Protein AF-A0A376A9A5-F1 (afdb_monomer_lite)

InterPro domains:
  IPR035093 Toxin-antitoxin system, RelE/ParE toxin domain superfamily [G3DSA:3.30.2310.20] (1-64)

Radius of gyration: 11.5 Å; chains: 1; bounding box: 30×19×27 Å

Foldseek 3Di:
DVFVVVVVVVCVVCVPDADDPVVLPPQWGWDDIPVFWIWIWHADVVVRDIGTQDIGGPPDPVSNVSSPTD

Organism: NCBI:txid1336235

Structure (mmCIF, N/CA/C/O backbone):
data_AF-A0A376A9A5-F1
#
_entry.id   AF-A0A376A9A5-F1
#
loop_
_atom_site.group_PDB
_atom_site.id
_atom_site.type_symbol
_atom_site.label_atom_id
_atom_site.label_alt_id
_atom_site.label_comp_id
_atom_site.label_asym_id
_atom_site.label_entity_id
_atom_site.label_seq_id
_atom_site.pdbx_PDB_ins_code
_atom_site.Cartn_x
_atom_site.Cartn_y
_atom_site.Cartn_z
_atom_site.occupancy
_atom_site.B_iso_or_equiv
_atom_site.auth_seq_id
_atom_site.auth_comp_id
_atom_site.auth_asym_id
_atom_site.auth_atom_id
_atom_site.pdbx_PDB_model_num
ATOM 1 N N . MET A 1 1 ? 16.524 -2.615 5.468 1.00 56.16 1 MET A N 1
ATOM 2 C CA . MET A 1 1 ? 15.508 -3.382 6.231 1.00 56.16 1 MET A CA 1
ATOM 3 C C . MET A 1 1 ? 14.816 -2.543 7.305 1.00 56.16 1 MET A C 1
ATOM 5 O O . MET A 1 1 ? 13.604 -2.649 7.413 1.00 56.16 1 MET A O 1
ATOM 9 N N . ALA A 1 2 ? 15.528 -1.695 8.061 1.00 71.19 2 ALA A N 1
ATOM 10 C CA . ALA A 1 2 ? 14.919 -0.843 9.096 1.00 71.19 2 ALA A CA 1
ATOM 11 C C . ALA A 1 2 ? 13.872 0.159 8.558 1.00 71.19 2 ALA A C 1
ATOM 13 O O . ALA A 1 2 ? 12.834 0.355 9.176 1.00 71.19 2 ALA A O 1
ATOM 14 N N . GLU A 1 3 ? 14.102 0.727 7.374 1.00 81.62 3 GLU A N 1
ATOM 15 C CA . GLU A 1 3 ? 13.254 1.794 6.820 1.00 81.62 3 GLU A CA 1
ATOM 16 C C . GLU A 1 3 ? 11.831 1.337 6.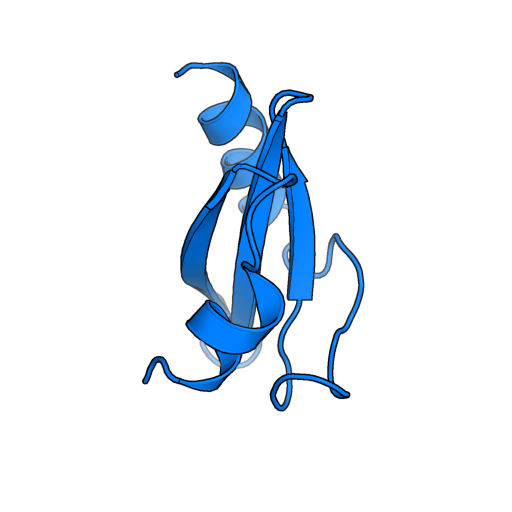452 1.00 81.62 3 GLU A C 1
ATOM 18 O O . GLU A 1 3 ? 10.872 2.048 6.725 1.00 81.62 3 GLU A O 1
ATOM 23 N N . PHE A 1 4 ? 11.655 0.125 5.908 1.00 87.38 4 PHE A N 1
ATOM 24 C CA . PHE A 1 4 ? 10.308 -0.408 5.646 1.00 87.38 4 PHE A CA 1
ATOM 25 C C . PHE A 1 4 ? 9.542 -0.674 6.942 1.00 87.38 4 PHE A C 1
ATOM 27 O O . PHE A 1 4 ? 8.341 -0.432 7.005 1.00 87.38 4 PHE A O 1
ATOM 34 N N . ARG A 1 5 ? 10.238 -1.133 7.990 1.00 89.62 5 ARG A N 1
ATOM 35 C CA . ARG A 1 5 ? 9.628 -1.363 9.304 1.00 89.62 5 ARG A CA 1
ATOM 36 C C . ARG A 1 5 ? 9.100 -0.061 9.904 1.00 89.62 5 ARG A C 1
ATOM 38 O O . ARG A 1 5 ? 8.018 -0.081 10.470 1.00 89.62 5 ARG A O 1
ATOM 45 N N . GLN A 1 6 ? 9.823 1.047 9.728 1.00 91.38 6 GLN A N 1
ATOM 46 C CA . GLN A 1 6 ? 9.383 2.368 10.183 1.00 91.38 6 GLN A CA 1
ATOM 47 C C . GLN A 1 6 ? 8.106 2.835 9.473 1.00 91.38 6 GLN A C 1
ATOM 49 O O . GLN A 1 6 ? 7.241 3.430 10.104 1.00 91.38 6 GLN A O 1
ATOM 54 N N . THR A 1 7 ? 7.966 2.580 8.169 1.00 92.94 7 THR A N 1
ATOM 55 C CA . THR A 1 7 ? 6.714 2.898 7.465 1.00 92.94 7 THR A CA 1
ATOM 56 C C . THR A 1 7 ? 5.577 1.993 7.932 1.00 92.94 7 THR A C 1
ATOM 58 O O . THR A 1 7 ? 4.484 2.481 8.184 1.00 92.94 7 THR A O 1
ATOM 61 N N . ILE A 1 8 ? 5.833 0.691 8.099 1.00 93.25 8 ILE A N 1
ATOM 62 C CA . ILE A 1 8 ? 4.810 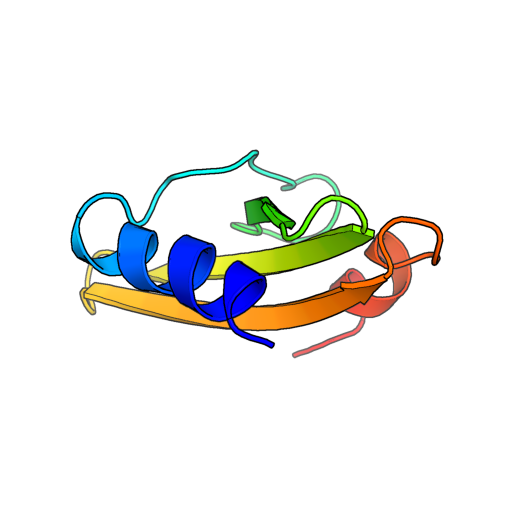-0.270 8.535 1.00 93.25 8 ILE A CA 1
ATOM 63 C C . ILE A 1 8 ? 4.318 0.043 9.954 1.00 93.25 8 ILE A C 1
ATOM 65 O O . ILE A 1 8 ? 3.123 -0.057 10.199 1.00 93.25 8 ILE A O 1
ATOM 69 N N . SER A 1 9 ? 5.189 0.476 10.872 1.00 94.62 9 SER A N 1
ATOM 70 C CA . SER A 1 9 ? 4.760 0.837 12.232 1.00 94.62 9 SER A CA 1
ATOM 71 C C . SER A 1 9 ? 3.806 2.033 12.259 1.00 94.62 9 SER A C 1
ATOM 73 O O . SER A 1 9 ? 2.974 2.122 13.149 1.00 94.62 9 SER A O 1
ATOM 75 N N . GLN A 1 10 ? 3.862 2.937 11.272 1.00 94.69 10 GLN A N 1
ATOM 76 C CA . GLN A 1 10 ? 2.915 4.060 11.197 1.00 94.69 10 GLN A CA 1
ATOM 77 C C . GLN A 1 10 ? 1.476 3.608 10.931 1.00 94.69 10 GLN A C 1
ATOM 79 O O . GLN A 1 10 ? 0.553 4.375 11.185 1.00 94.69 10 GLN A O 1
ATOM 84 N N . PHE A 1 11 ? 1.264 2.386 10.432 1.00 95.62 11 PHE A N 1
ATOM 85 C CA . PHE A 1 11 ? -0.080 1.856 10.203 1.00 95.62 11 PHE A CA 1
ATOM 86 C C . PHE A 1 11 ? -0.850 1.596 11.502 1.00 95.62 11 PHE A C 1
ATOM 88 O O . PHE A 1 11 ? -2.073 1.508 11.446 1.00 95.62 11 PHE A O 1
ATOM 95 N N . GLU A 1 12 ? -0.163 1.490 12.646 1.00 94.50 12 GLU A N 1
ATOM 96 C CA . GLU A 1 12 ? -0.802 1.343 13.960 1.00 94.50 12 GLU A CA 1
ATOM 97 C C . GLU A 1 12 ? -1.627 2.587 14.315 1.00 94.50 12 GLU A C 1
ATOM 99 O O . GLU A 1 12 ? -2.781 2.469 14.724 1.00 94.50 12 GLU A O 1
ATOM 104 N N . ASP A 1 13 ? -1.060 3.772 14.083 1.00 96.12 13 ASP A N 1
ATOM 105 C CA . ASP A 1 13 ? -1.698 5.052 14.404 1.00 96.12 13 ASP A CA 1
ATOM 106 C C . ASP A 1 13 ? -2.469 5.638 13.212 1.00 96.12 13 ASP A C 1
ATOM 108 O O . ASP A 1 13 ? -3.489 6.311 13.374 1.00 96.12 13 ASP A O 1
ATOM 112 N N . PHE A 1 14 ? -1.981 5.394 11.992 1.00 96.50 14 PHE A N 1
ATOM 113 C CA . PHE A 1 14 ? -2.479 6.023 10.772 1.00 96.50 14 PHE A CA 1
ATOM 114 C C . PHE A 1 14 ? -2.690 4.987 9.653 1.00 96.50 14 PHE A C 1
ATOM 116 O O . PHE A 1 14 ? -1.969 4.980 8.651 1.00 96.50 14 PHE A O 1
ATOM 123 N N . PRO A 1 15 ? -3.705 4.112 9.758 1.00 96.38 15 PRO A N 1
ATOM 124 C CA . PRO A 1 15 ? -3.921 3.040 8.784 1.00 96.38 15 PRO A CA 1
ATOM 125 C C . PRO A 1 15 ? -4.273 3.559 7.382 1.00 96.38 15 PRO A C 1
ATOM 127 O O . PRO A 1 15 ? -4.000 2.895 6.389 1.00 96.38 15 PRO A O 1
ATOM 130 N N . HIS A 1 16 ? -4.834 4.765 7.259 1.00 97.00 16 HIS A N 1
ATOM 131 C CA . HIS A 1 16 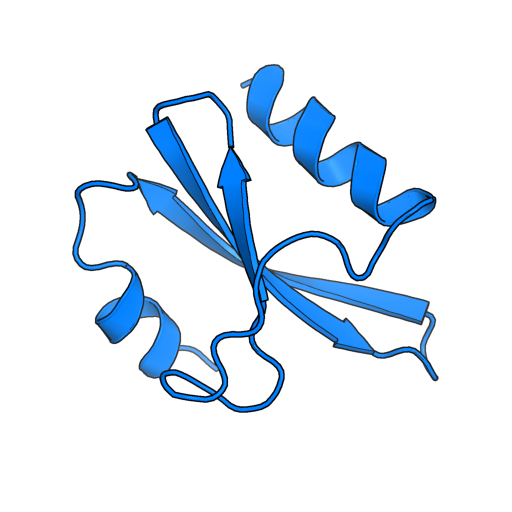? -5.227 5.351 5.972 1.00 97.00 16 HIS A CA 1
ATOM 132 C C . HIS A 1 16 ? -4.163 6.240 5.317 1.00 97.00 16 HIS A C 1
ATOM 134 O O . HIS A 1 16 ? -4.497 7.015 4.416 1.00 97.00 16 HIS A O 1
ATOM 140 N N . ILE A 1 17 ? -2.898 6.157 5.737 1.00 95.94 17 ILE A N 1
ATOM 141 C CA . ILE A 1 17 ? -1.817 6.883 5.054 1.00 95.94 17 ILE A CA 1
ATOM 142 C C . ILE A 1 17 ? -1.632 6.393 3.615 1.00 95.94 17 ILE A C 1
ATOM 144 O O . ILE A 1 17 ? -2.101 5.328 3.220 1.00 95.94 17 ILE A O 1
ATOM 148 N N . GLY A 1 18 ? -0.942 7.192 2.805 1.00 94.81 18 GLY A N 1
ATOM 149 C CA . GLY A 1 18 ? -0.730 6.886 1.394 1.00 94.81 18 GLY A CA 1
ATOM 150 C C . GLY A 1 18 ? -1.919 7.232 0.499 1.00 94.81 18 GLY A C 1
ATOM 151 O O . GLY A 1 18 ? -2.969 7.712 0.931 1.00 94.81 18 GLY A O 1
ATOM 152 N N . THR A 1 19 ? -1.721 7.018 -0.795 1.00 97.06 19 THR A N 1
ATOM 153 C CA . THR A 1 19 ? -2.654 7.436 -1.842 1.00 97.06 19 THR A CA 1
ATOM 154 C C . THR A 1 19 ? -3.565 6.283 -2.232 1.00 97.06 19 THR A C 1
ATOM 156 O O . THR A 1 19 ? -3.086 5.173 -2.468 1.00 97.06 19 THR A O 1
ATOM 159 N N . LEU A 1 20 ? -4.868 6.551 -2.343 1.00 97.31 20 LEU A N 1
ATOM 160 C CA . LEU A 1 20 ? -5.825 5.605 -2.913 1.00 97.31 20 LEU A CA 1
ATOM 161 C C . LEU A 1 20 ? -5.560 5.414 -4.409 1.00 97.31 20 LEU A C 1
ATOM 163 O O . LEU A 1 20 ? -5.411 6.381 -5.152 1.00 97.31 20 LEU A O 1
ATOM 167 N N . ARG A 1 21 ? -5.528 4.156 -4.840 1.00 96.44 21 ARG A N 1
ATOM 168 C CA . ARG A 1 21 ? -5.297 3.720 -6.220 1.00 96.44 21 ARG A CA 1
ATOM 169 C C . ARG A 1 21 ? -6.423 2.808 -6.699 1.00 96.44 21 ARG A C 1
ATOM 171 O O . ARG A 1 21 ? -6.194 1.692 -7.163 1.00 96.44 21 ARG A O 1
ATOM 178 N N . HIS A 1 22 ? -7.654 3.306 -6.570 1.00 93.94 22 HIS A N 1
ATOM 179 C CA . HIS A 1 22 ? -8.863 2.637 -7.066 1.00 93.94 22 HIS A CA 1
ATOM 180 C C . HIS A 1 22 ? -8.819 2.362 -8.572 1.00 93.94 22 HIS A C 1
ATOM 182 O O . HIS A 1 22 ? -9.482 1.442 -9.037 1.00 93.94 22 HIS A O 1
ATOM 188 N N . ASP A 1 23 ? -8.025 3.140 -9.311 1.00 94.94 23 ASP A N 1
ATOM 189 C CA . ASP A 1 23 ? -7.729 2.938 -10.727 1.00 94.94 23 ASP A CA 1
ATOM 190 C C . ASP A 1 23 ? -6.989 1.618 -11.009 1.00 94.94 23 ASP A C 1
ATOM 192 O O . ASP A 1 23 ? -7.093 1.096 -12.113 1.00 94.94 23 ASP A O 1
ATOM 196 N N . ILE A 1 24 ? -6.272 1.069 -10.021 1.00 94.75 24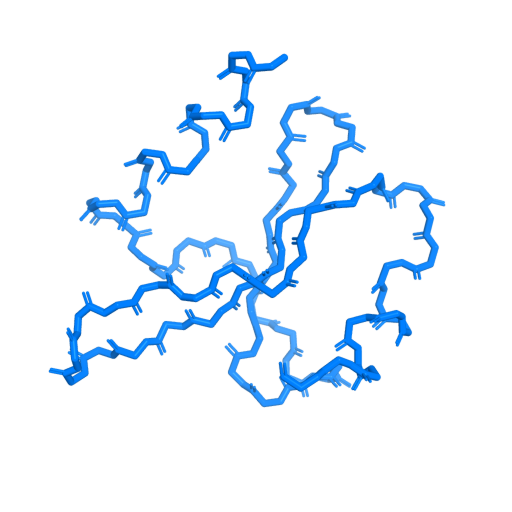 ILE A N 1
ATOM 197 C CA . ILE A 1 24 ? -5.572 -0.222 -10.117 1.00 94.75 24 ILE A CA 1
ATOM 198 C C . ILE A 1 24 ? -6.428 -1.345 -9.527 1.00 94.75 24 ILE A C 1
ATOM 200 O O . ILE A 1 24 ? -6.610 -2.388 -10.15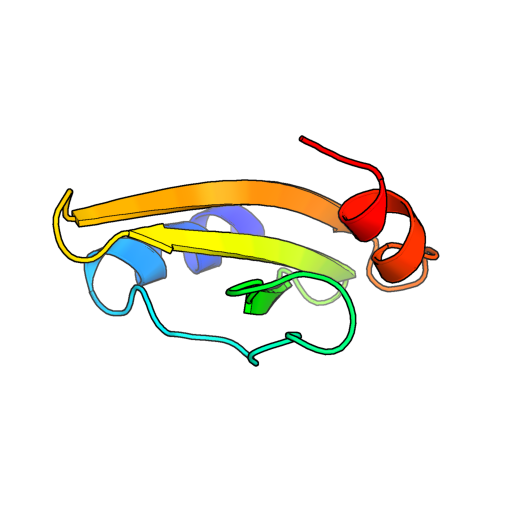0 1.00 94.75 24 ILE A O 1
ATOM 204 N N . ARG A 1 25 ? -6.912 -1.163 -8.294 1.00 93.12 25 ARG A N 1
ATOM 205 C CA . ARG A 1 25 ? -7.719 -2.154 -7.570 1.00 93.12 25 ARG A CA 1
ATOM 206 C C . ARG A 1 25 ? -8.604 -1.445 -6.542 1.00 93.12 25 ARG A C 1
ATOM 208 O O . ARG A 1 25 ? -8.136 -0.504 -5.893 1.00 93.12 25 ARG A O 1
ATOM 215 N N . PRO A 1 26 ? -9.854 -1.891 -6.326 1.00 93.38 26 PRO A N 1
ATOM 216 C CA . PRO A 1 26 ? -10.706 -1.341 -5.279 1.00 93.38 26 PRO A CA 1
ATOM 217 C C . PRO A 1 26 ? -10.010 -1.317 -3.913 1.00 93.38 26 PRO A C 1
ATOM 219 O O . PRO A 1 26 ? -9.385 -2.292 -3.504 1.00 93.38 26 PRO A O 1
ATOM 222 N N . ASN A 1 27 ? -10.132 -0.190 -3.212 1.00 94.31 27 ASN A N 1
ATOM 223 C CA . ASN A 1 27 ? -9.595 0.066 -1.871 1.00 94.31 27 ASN A CA 1
ATOM 224 C C . ASN A 1 27 ? -8.068 -0.035 -1.731 1.00 94.31 27 ASN A C 1
ATOM 226 O O . ASN A 1 27 ? -7.555 0.046 -0.614 1.00 94.31 27 ASN A O 1
ATOM 230 N N . LEU A 1 28 ? -7.333 -0.165 -2.840 1.00 96.81 28 LEU A N 1
ATOM 231 C CA . LEU A 1 28 ? -5.879 -0.203 -2.815 1.00 96.81 28 LEU A CA 1
ATOM 232 C C . LEU A 1 28 ? -5.315 1.144 -2.369 1.00 96.81 28 LEU A C 1
ATOM 234 O O . LEU A 1 28 ? -5.695 2.197 -2.879 1.00 96.81 28 LEU A O 1
ATOM 238 N N . ARG A 1 29 ? -4.345 1.094 -1.463 1.00 97.44 29 ARG A N 1
ATOM 239 C CA . ARG A 1 29 ? -3.495 2.210 -1.061 1.00 97.44 29 ARG A CA 1
ATOM 240 C C . ARG A 1 29 ? -2.049 1.898 -1.398 1.00 97.44 29 ARG A C 1
ATOM 242 O O . ARG A 1 29 ? -1.608 0.754 -1.294 1.00 97.44 29 ARG A O 1
ATOM 249 N N . ALA A 1 30 ? -1.313 2.928 -1.793 1.00 97.06 30 ALA A N 1
ATOM 250 C CA . ALA A 1 30 ? 0.115 2.844 -2.051 1.00 97.06 30 ALA A CA 1
ATOM 251 C C . ALA A 1 30 ? 0.856 3.969 -1.323 1.00 97.06 30 ALA A C 1
ATOM 253 O O . ALA A 1 30 ? 0.442 5.131 -1.370 1.00 97.06 30 ALA A O 1
ATOM 254 N N . ILE A 1 31 ? 1.970 3.630 -0.675 1.00 96.25 31 ILE A N 1
ATOM 255 C CA . ILE A 1 31 ? 2.873 4.600 -0.049 1.00 96.25 31 ILE A CA 1
ATOM 256 C C . ILE A 1 31 ? 4.328 4.310 -0.453 1.00 96.25 31 ILE A C 1
ATOM 258 O O . ILE A 1 31 ? 4.765 3.155 -0.380 1.00 96.25 31 ILE A O 1
ATOM 262 N N . PRO A 1 32 ? 5.098 5.323 -0.893 1.00 94.75 32 PRO A N 1
ATOM 263 C CA . PRO A 1 32 ? 6.539 5.187 -1.052 1.00 94.75 32 PRO A CA 1
ATOM 264 C C . PRO A 1 32 ? 7.209 4.909 0.297 1.00 94.75 32 PRO A C 1
ATOM 266 O O . PRO A 1 32 ? 6.879 5.531 1.303 1.00 94.75 32 PRO A O 1
ATOM 269 N N . ALA A 1 33 ? 8.181 4.004 0.318 1.00 93.69 33 ALA A N 1
ATOM 270 C CA . ALA A 1 33 ? 8.911 3.631 1.523 1.00 93.69 33 ALA A CA 1
ATOM 271 C C . ALA A 1 33 ? 10.407 3.460 1.235 1.00 93.69 33 ALA A C 1
ATOM 273 O O . ALA A 1 33 ? 10.808 3.067 0.134 1.00 93.69 33 ALA A O 1
ATOM 274 N N . ALA A 1 34 ? 11.239 3.748 2.239 1.00 88.12 34 ALA A N 1
ATOM 275 C CA . ALA A 1 34 ? 12.694 3.556 2.190 1.00 88.12 34 ALA A CA 1
ATOM 276 C C . ALA A 1 34 ? 13.397 4.211 0.976 1.00 88.12 34 ALA A C 1
ATOM 278 O O . ALA A 1 34 ? 14.357 3.668 0.428 1.00 88.12 34 ALA A O 1
ATOM 279 N N . GLY A 1 35 ? 12.834 5.310 0.453 1.00 85.88 35 GLY A N 1
ATOM 280 C CA . GLY A 1 35 ? 13.332 6.037 -0.726 1.00 85.88 35 GLY A CA 1
ATOM 281 C C . GLY A 1 35 ? 13.425 5.234 -2.034 1.00 85.88 35 GLY A C 1
ATOM 282 O O . GLY A 1 35 ? 13.920 5.755 -3.030 1.00 85.88 35 GLY A O 1
ATOM 283 N N . LYS A 1 36 ? 13.005 3.962 -2.045 1.00 89.06 36 LYS A N 1
ATOM 284 C CA . LYS A 1 36 ? 13.244 3.020 -3.154 1.00 89.06 36 LYS A CA 1
ATOM 285 C C . LYS A 1 36 ? 12.095 2.050 -3.397 1.00 89.06 36 LYS A C 1
ATOM 287 O O . LYS A 1 36 ? 12.040 1.454 -4.469 1.00 89.06 36 LYS A O 1
ATOM 292 N N . GLY A 1 37 ? 11.214 1.840 -2.424 1.00 93.69 37 GLY A N 1
ATOM 293 C CA . GLY A 1 37 ? 10.115 0.889 -2.523 1.00 93.69 37 GLY A CA 1
ATOM 294 C C . GLY A 1 37 ? 8.745 1.548 -2.498 1.00 93.69 37 GLY A C 1
ATOM 295 O O . GLY A 1 37 ? 8.601 2.722 -2.169 1.00 93.69 37 GLY A O 1
ATOM 296 N N . VAL A 1 38 ? 7.736 0.753 -2.821 1.00 95.44 38 VAL A N 1
ATOM 297 C CA . VAL A 1 38 ? 6.318 1.049 -2.637 1.00 95.44 38 VAL A CA 1
ATOM 298 C C . VAL A 1 38 ? 5.708 -0.090 -1.830 1.00 95.44 38 VAL A C 1
ATOM 300 O O . VAL A 1 38 ? 5.954 -1.264 -2.118 1.00 95.44 38 VAL A O 1
ATOM 303 N N . ILE A 1 39 ? 4.919 0.271 -0.821 1.00 96.31 39 ILE A N 1
ATOM 304 C CA . ILE A 1 39 ? 4.071 -0.651 -0.065 1.00 96.31 39 ILE A CA 1
ATOM 305 C C . ILE A 1 39 ? 2.645 -0.477 -0.580 1.00 96.31 39 ILE A C 1
ATOM 307 O O . ILE A 1 39 ? 2.108 0.629 -0.549 1.00 96.31 39 ILE A O 1
ATOM 311 N N . CYS A 1 40 ? 2.058 -1.567 -1.063 1.00 97.00 40 CYS A N 1
ATOM 312 C CA . CYS A 1 40 ? 0.684 -1.658 -1.544 1.00 97.00 40 CYS A CA 1
ATOM 313 C C . CYS A 1 40 ? -0.156 -2.423 -0.527 1.00 97.00 40 CYS A C 1
ATOM 315 O O . CYS A 1 40 ? 0.229 -3.525 -0.130 1.00 97.00 40 CYS A O 1
ATOM 317 N N . PHE A 1 41 ? -1.281 -1.859 -0.105 1.00 97.19 41 PHE A N 1
ATOM 318 C CA . PHE A 1 41 ? -2.079 -2.418 0.981 1.00 97.19 41 PHE A CA 1
ATOM 319 C C . PHE A 1 41 ? -3.549 -2.006 0.907 1.00 97.19 41 PHE A C 1
ATOM 321 O O . PHE A 1 41 ? -3.911 -1.073 0.197 1.00 97.19 41 PHE A O 1
ATOM 328 N N . THR A 1 42 ? -4.393 -2.697 1.663 1.00 97.19 42 THR A N 1
ATOM 329 C CA . THR A 1 42 ? -5.798 -2.337 1.894 1.00 97.19 42 THR A CA 1
ATOM 330 C C . THR A 1 42 ? -6.051 -2.207 3.390 1.00 97.19 42 THR A C 1
ATOM 332 O O . THR A 1 42 ? -5.349 -2.815 4.200 1.00 97.19 42 THR A O 1
ATOM 335 N N . VAL A 1 43 ? -7.066 -1.427 3.753 1.00 97.25 43 VAL A N 1
ATOM 336 C CA . VAL A 1 43 ? -7.514 -1.262 5.140 1.00 97.25 43 VAL A CA 1
ATOM 337 C C . VAL A 1 43 ? -8.922 -1.823 5.258 1.00 97.25 43 VAL A C 1
ATOM 339 O O . VAL A 1 43 ? -9.772 -1.516 4.425 1.00 97.25 43 VAL A O 1
ATOM 342 N N . ASP A 1 44 ? -9.141 -2.640 6.279 1.00 96.31 44 ASP A N 1
ATOM 343 C CA . ASP A 1 44 ? -10.460 -3.075 6.727 1.00 96.31 44 ASP A CA 1
ATOM 344 C C . ASP A 1 44 ? -10.711 -2.444 8.101 1.00 96.31 44 ASP A C 1
ATOM 346 O O . ASP A 1 44 ? -10.111 -2.853 9.102 1.00 96.31 44 ASP A O 1
ATOM 350 N N . ASP A 1 45 ? -11.560 -1.416 8.131 1.00 95.19 45 ASP A N 1
ATOM 351 C CA . ASP A 1 45 ? -11.859 -0.640 9.338 1.00 95.19 45 ASP A CA 1
ATOM 352 C C . ASP A 1 45 ? -12.747 -1.399 10.324 1.00 95.19 45 ASP A C 1
ATOM 354 O O . ASP A 1 45 ? -12.622 -1.218 11.538 1.00 95.19 45 ASP A O 1
ATOM 358 N N . GLU A 1 46 ? -13.609 -2.286 9.823 1.00 95.94 46 GLU A N 1
ATOM 359 C CA . GLU A 1 46 ? -14.476 -3.112 10.663 1.00 95.94 46 GLU A CA 1
ATOM 360 C C . GLU A 1 46 ? -13.637 -4.105 11.467 1.00 95.94 46 GLU A C 1
ATOM 362 O O . GLU A 1 46 ? -13.815 -4.253 12.679 1.00 95.94 46 GLU A O 1
ATOM 367 N N . ARG A 1 47 ? -12.673 -4.753 10.804 1.00 96.25 47 ARG A N 1
ATOM 368 C CA . ARG A 1 47 ? -11.749 -5.703 11.438 1.00 96.25 47 ARG A CA 1
ATOM 369 C C . ARG A 1 47 ? -10.545 -5.030 12.088 1.00 96.25 47 ARG A C 1
ATOM 371 O O . ARG A 1 47 ? -9.822 -5.698 12.823 1.00 96.25 47 ARG A O 1
ATOM 378 N N . ARG A 1 48 ? -10.333 -3.732 11.841 1.00 95.00 48 ARG A N 1
ATOM 379 C CA . ARG A 1 48 ? -9.143 -2.963 12.249 1.00 95.00 48 ARG A CA 1
ATOM 380 C C . ARG A 1 48 ? -7.848 -3.628 11.784 1.00 95.00 48 ARG A C 1
ATOM 382 O O . ARG A 1 48 ? -6.911 -3.811 12.559 1.00 95.00 48 ARG A O 1
ATOM 389 N N . THR A 1 49 ? -7.812 -4.025 10.514 1.00 96.56 49 THR A N 1
ATOM 390 C CA . THR A 1 49 ? -6.658 -4.721 9.928 1.00 96.56 49 THR A CA 1
ATOM 391 C C . THR A 1 49 ? -6.119 -3.998 8.706 1.00 96.56 49 THR A C 1
ATOM 393 O O . THR A 1 49 ? -6.873 -3.454 7.900 1.00 96.56 49 THR A O 1
ATOM 396 N N . VAL A 1 50 ? -4.795 -4.037 8.554 1.00 97.31 50 VAL A N 1
ATOM 397 C CA . VAL A 1 50 ? -4.092 -3.577 7.356 1.00 97.31 50 VAL A CA 1
ATOM 398 C C . VAL A 1 50 ? -3.481 -4.791 6.669 1.00 97.31 50 VAL A C 1
ATOM 400 O O . VAL A 1 50 ? -2.626 -5.471 7.236 1.00 97.31 50 VAL A O 1
ATOM 403 N N . LEU A 1 51 ? -3.921 -5.065 5.443 1.00 96.06 51 LEU A N 1
ATOM 404 C CA . LEU A 1 51 ? -3.397 -6.156 4.626 1.00 96.06 51 LEU A CA 1
ATOM 405 C C . LEU A 1 51 ? -2.367 -5.598 3.650 1.00 96.06 51 LEU A C 1
ATOM 407 O O . LEU A 1 51 ? -2.720 -4.883 2.714 1.00 96.06 51 LEU A O 1
ATOM 411 N N . ILE A 1 52 ? -1.098 -5.951 3.842 1.00 95.69 52 ILE A N 1
ATOM 412 C CA . ILE A 1 52 ? -0.045 -5.646 2.871 1.00 95.69 52 ILE A CA 1
ATOM 413 C C . ILE A 1 52 ? -0.135 -6.657 1.727 1.00 95.69 52 ILE A C 1
ATOM 415 O O . ILE A 1 52 ? 0.130 -7.840 1.919 1.00 95.69 52 ILE A O 1
ATOM 419 N N . ILE A 1 53 ? -0.468 -6.171 0.534 1.00 95.56 53 ILE A N 1
ATOM 420 C CA . ILE A 1 53 ? -0.576 -6.972 -0.693 1.00 95.56 53 ILE A CA 1
ATOM 421 C C . ILE A 1 53 ? 0.809 -7.186 -1.307 1.00 95.56 53 ILE A C 1
ATOM 423 O O . ILE A 1 53 ? 1.145 -8.278 -1.762 1.00 95.56 53 ILE A O 1
ATOM 427 N N . ALA A 1 54 ? 1.632 -6.133 -1.341 1.00 94.94 54 ALA A N 1
ATOM 428 C CA . ALA A 1 54 ? 2.977 -6.212 -1.896 1.00 94.94 54 ALA A CA 1
ATOM 429 C C . ALA A 1 54 ? 3.911 -5.146 -1.321 1.00 94.94 54 ALA A C 1
ATOM 431 O O . ALA A 1 54 ? 3.513 -4.010 -1.067 1.00 94.94 54 ALA A O 1
ATOM 432 N N . ILE A 1 55 ? 5.192 -5.501 -1.215 1.00 94.31 55 ILE A N 1
ATOM 433 C CA . ILE A 1 55 ? 6.303 -4.561 -1.045 1.00 94.31 55 ILE A CA 1
ATOM 434 C C . ILE A 1 55 ? 7.240 -4.771 -2.229 1.00 94.31 55 ILE A C 1
ATOM 436 O O . ILE A 1 55 ? 7.701 -5.885 -2.473 1.00 94.31 55 ILE A O 1
ATOM 440 N N . THR A 1 56 ? 7.494 -3.719 -2.999 1.00 93.75 56 THR A N 1
ATOM 441 C CA . THR A 1 56 ? 8.183 -3.832 -4.292 1.00 93.75 56 THR A CA 1
ATOM 442 C C . THR A 1 56 ? 9.045 -2.612 -4.578 1.00 93.75 56 THR A C 1
ATOM 444 O O . THR A 1 56 ? 8.834 -1.545 -4.010 1.00 93.75 56 THR A O 1
ATOM 447 N N . TYR A 1 57 ? 10.038 -2.765 -5.454 1.00 93.31 57 TYR A N 1
ATOM 448 C CA . TYR A 1 57 ? 10.853 -1.658 -5.948 1.00 93.31 57 TYR A CA 1
ATOM 449 C C . TYR A 1 57 ? 9.990 -0.658 -6.731 1.00 93.31 57 TYR A C 1
ATOM 451 O O . TYR A 1 57 ? 9.222 -1.060 -7.605 1.00 93.31 57 TYR A O 1
ATOM 459 N N . ALA A 1 58 ? 10.128 0.634 -6.430 1.00 91.62 58 ALA A N 1
ATOM 460 C CA . ALA A 1 58 ? 9.275 1.692 -6.973 1.00 91.62 58 ALA A CA 1
ATOM 461 C C . ALA A 1 58 ? 9.452 1.899 -8.487 1.00 91.62 58 ALA A C 1
ATOM 463 O O . ALA A 1 58 ? 8.510 2.311 -9.155 1.00 91.62 58 ALA A O 1
ATOM 464 N N . GLY A 1 59 ? 10.639 1.592 -9.025 1.00 91.50 59 GLY A N 1
ATOM 465 C CA . GLY A 1 59 ? 10.924 1.668 -10.462 1.00 91.50 59 GLY A CA 1
ATOM 466 C C . GLY A 1 59 ? 10.487 0.437 -11.264 1.00 91.50 59 GLY A C 1
ATOM 467 O O . GLY A 1 59 ? 10.676 0.411 -12.475 1.00 91.50 59 GLY A O 1
ATOM 468 N N . ALA A 1 60 ? 9.948 -0.599 -10.615 1.00 91.06 60 ALA A N 1
ATOM 469 C CA . ALA A 1 60 ? 9.338 -1.727 -11.316 1.00 91.06 60 ALA A CA 1
ATOM 470 C C . ALA A 1 60 ? 7.890 -1.396 -11.716 1.00 91.06 60 ALA A C 1
ATOM 472 O O . ALA A 1 60 ? 7.275 -0.507 -11.130 1.00 91.06 60 ALA A O 1
ATOM 473 N N . ASP A 1 61 ? 7.308 -2.167 -12.639 1.00 93.12 61 ASP A N 1
ATOM 474 C CA . ASP A 1 61 ? 5.863 -2.128 -12.902 1.00 93.12 61 ASP A CA 1
ATOM 475 C C . ASP A 1 61 ? 5.093 -2.819 -11.767 1.00 93.12 61 ASP A C 1
ATOM 477 O O . ASP A 1 61 ? 4.626 -3.955 -11.860 1.00 93.12 61 ASP A O 1
ATOM 481 N N . TRP A 1 62 ? 5.059 -2.157 -10.618 1.00 93.62 62 TRP A N 1
ATOM 482 C CA . TRP A 1 62 ? 4.374 -2.651 -9.437 1.00 93.62 62 TRP A CA 1
ATOM 483 C C . TRP A 1 62 ? 2.856 -2.592 -9.593 1.00 93.62 62 TRP A C 1
ATOM 485 O O . TRP A 1 62 ? 2.168 -3.437 -9.027 1.00 93.62 62 TRP A O 1
ATOM 495 N N . SER A 1 63 ? 2.347 -1.629 -10.362 1.00 93.50 63 SER A N 1
ATOM 496 C CA . SER A 1 63 ? 0.922 -1.413 -10.605 1.00 93.50 63 SER A CA 1
ATOM 497 C C . SER A 1 63 ? 0.263 -2.634 -11.230 1.00 93.50 63 SER A C 1
ATOM 499 O O . SER A 1 63 ? -0.664 -3.183 -10.635 1.00 93.50 63 SER A O 1
ATOM 501 N N . SER A 1 64 ? 0.782 -3.116 -12.364 1.00 93.81 64 SER A N 1
ATOM 502 C CA . SER A 1 64 ? 0.226 -4.294 -13.042 1.00 93.81 64 SER A CA 1
ATOM 503 C C . SER A 1 64 ? 0.346 -5.536 -12.162 1.00 93.81 64 SER A C 1
ATOM 505 O O . SER A 1 64 ? -0.612 -6.273 -11.957 1.00 93.81 64 SER A O 1
ATOM 507 N N . ARG A 1 65 ? 1.503 -5.707 -11.511 1.00 90.50 65 ARG A N 1
ATOM 508 C CA . ARG A 1 65 ? 1.754 -6.849 -10.625 1.00 90.50 65 ARG A CA 1
ATOM 509 C C . ARG A 1 65 ? 0.838 -6.886 -9.399 1.00 90.50 65 ARG A C 1
ATOM 511 O O . ARG A 1 65 ? 0.651 -7.952 -8.827 1.00 90.50 65 ARG A O 1
ATOM 518 N N . VAL A 1 66 ? 0.372 -5.744 -8.899 1.00 92.94 66 VAL A N 1
ATOM 519 C CA . VAL A 1 66 ? -0.550 -5.687 -7.751 1.00 92.94 66 VAL A CA 1
ATOM 520 C C . VAL A 1 66 ? -1.994 -5.863 -8.201 1.00 92.94 66 VAL A C 1
ATOM 522 O O . VAL A 1 66 ? -2.770 -6.465 -7.467 1.00 92.94 66 VAL A O 1
ATOM 525 N N . ALA A 1 67 ? -2.341 -5.403 -9.405 1.00 91.94 67 ALA A N 1
ATOM 526 C CA . ALA A 1 67 ? -3.659 -5.641 -9.987 1.00 91.94 67 ALA A CA 1
ATOM 527 C C . ALA A 1 67 ? -3.975 -7.145 -10.113 1.00 91.94 67 ALA A C 1
ATOM 529 O O . ALA A 1 67 ? -5.111 -7.553 -9.902 1.00 91.94 67 ALA A O 1
ATOM 530 N N . GLU A 1 68 ? -2.959 -7.963 -10.395 1.00 90.50 68 GLU A N 1
ATOM 531 C CA . GLU A 1 68 ? -3.073 -9.411 -10.623 1.00 90.50 68 GLU A CA 1
ATOM 532 C C . GLU A 1 68 ? -3.033 -10.281 -9.349 1.00 90.50 68 GLU A C 1
ATOM 534 O O . GLU A 1 68 ? -3.091 -11.504 -9.448 1.00 90.50 68 GLU A O 1
ATOM 539 N N . ARG A 1 69 ? -2.872 -9.695 -8.155 1.00 83.00 69 ARG A N 1
ATOM 540 C CA . ARG A 1 69 ? -2.729 -10.454 -6.897 1.00 83.00 69 ARG A CA 1
ATOM 541 C C . ARG A 1 69 ? -4.035 -10.529 -6.124 1.00 83.00 69 ARG A C 1
ATOM 543 O O . ARG A 1 69 ? -4.707 -9.512 -6.007 1.00 83.00 69 ARG A O 1
ATOM 550 N N . ASP A 1 70 ? -4.340 -11.687 -5.543 1.00 66.25 70 ASP A N 1
ATOM 551 C CA . ASP A 1 70 ? -5.520 -11.905 -4.690 1.00 66.25 70 ASP A CA 1
ATOM 552 C C . ASP A 1 70 ? -5.324 -11.421 -3.250 1.00 66.25 70 ASP A C 1
ATOM 554 O O . ASP A 1 70 ? -4.318 -11.806 -2.609 1.00 66.25 70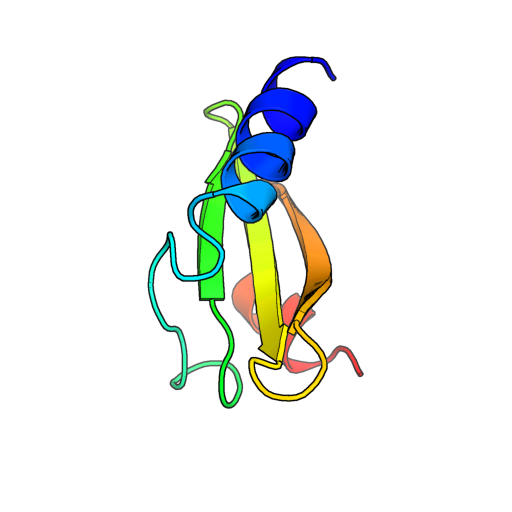 ASP A O 1
#

Sequence (70 aa):
MAEFRQTISQFEDFPHIGTLRHDIRPNLRAIPAAGKGVICFTVDDERRTVLIIAITYAGADWSSRVAERD

pLDDT: mean 92.68, std 6.88, range [56.16, 97.44]

Secondary structure (DSSP, 8-state):
-HHHHHHHHTTTT-TT-SEE-TTTSTT-EEEEETTTEEEEEEEETTTTEEEEEEEEETTS-HHHHHHT--